Protein AF-A0A3R6X123-F1 (afdb_monomer_lite)

Structure (mmCIF, N/CA/C/O backbone):
data_AF-A0A3R6X123-F1
#
_entry.id   AF-A0A3R6X123-F1
#
loop_
_atom_site.group_PDB
_atom_site.id
_atom_site.type_symbol
_atom_site.label_atom_id
_atom_site.label_alt_id
_atom_site.label_comp_id
_atom_site.label_asym_id
_atom_site.label_entity_id
_atom_site.label_seq_id
_atom_site.pdbx_PDB_ins_code
_atom_site.Cartn_x
_atom_site.Cartn_y
_atom_site.Cartn_z
_atom_site.occupancy
_atom_site.B_iso_or_equiv
_atom_site.auth_seq_id
_atom_site.auth_comp_id
_atom_site.auth_asym_id
_atom_site.auth_atom_id
_atom_site.pdbx_PDB_model_num
ATOM 1 N N . VAL A 1 1 ? -10.903 -11.008 9.028 1.00 93.75 1 VAL A N 1
ATOM 2 C CA . VAL A 1 1 ? -9.514 -10.563 9.305 1.00 93.75 1 VAL A CA 1
ATOM 3 C C . VAL A 1 1 ? -9.595 -9.151 9.842 1.00 93.75 1 VAL A C 1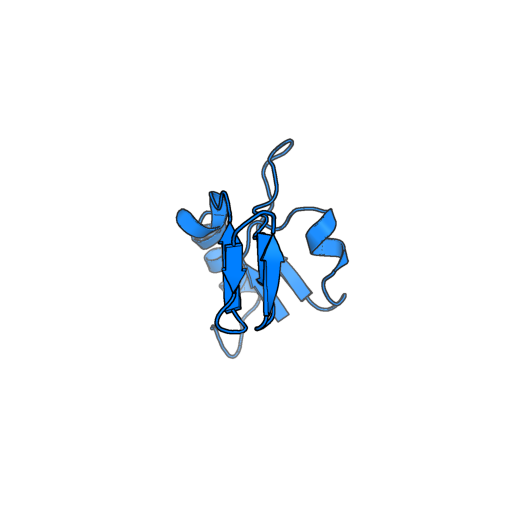
ATOM 5 O O . VAL A 1 1 ? -10.409 -8.402 9.311 1.00 93.75 1 VAL A O 1
ATOM 8 N N . LEU A 1 2 ? -8.824 -8.822 10.877 1.00 96.19 2 LEU A N 1
ATOM 9 C CA . LEU A 1 2 ? -8.666 -7.452 11.362 1.0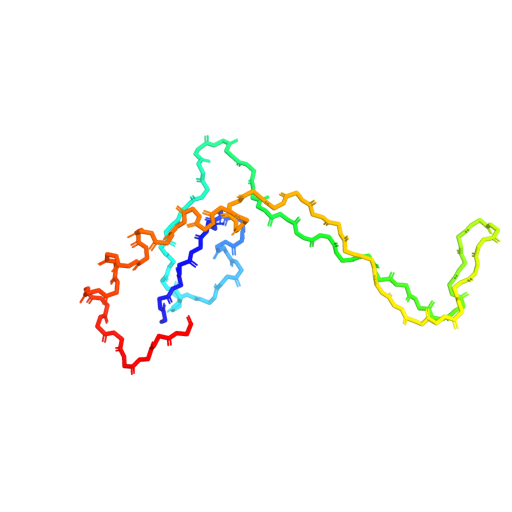0 96.19 2 LEU A CA 1
ATOM 10 C C . LEU A 1 2 ? -7.371 -6.878 10.783 1.00 96.19 2 LEU A C 1
ATOM 12 O O . LEU A 1 2 ? -6.339 -7.541 10.855 1.00 96.19 2 LEU A O 1
ATOM 16 N N . LEU A 1 3 ? -7.436 -5.687 10.200 1.00 95.88 3 LEU A N 1
ATOM 17 C CA . LEU A 1 3 ? -6.297 -4.966 9.639 1.00 95.88 3 LEU A CA 1
ATOM 18 C C . LEU A 1 3 ? -6.180 -3.611 10.340 1.00 95.88 3 LEU A C 1
ATOM 20 O O . LEU A 1 3 ? -7.122 -2.824 10.289 1.00 95.88 3 LEU A O 1
ATOM 24 N N . GLY A 1 4 ? -5.040 -3.345 10.973 1.00 94.38 4 GLY A N 1
ATOM 25 C CA . GLY A 1 4 ? -4.683 -2.010 11.448 1.00 94.38 4 GLY A CA 1
ATOM 26 C C . GLY A 1 4 ? -3.960 -1.241 10.350 1.00 94.38 4 GLY A C 1
ATOM 27 O O . GLY A 1 4 ? -2.957 -1.723 9.826 1.00 94.38 4 GLY A O 1
ATOM 28 N N . GLY A 1 5 ? -4.463 -0.067 9.983 1.00 93.50 5 GLY A N 1
ATOM 29 C CA . GLY A 1 5 ? -3.789 0.813 9.035 1.00 93.50 5 GLY A CA 1
ATOM 30 C C . GLY A 1 5 ? -4.558 2.103 8.780 1.00 93.50 5 GLY A C 1
ATOM 31 O O . GLY A 1 5 ? -5.785 2.142 8.874 1.00 93.50 5 GLY A O 1
ATOM 32 N N . ALA A 1 6 ? -3.831 3.164 8.428 1.00 92.81 6 ALA A N 1
ATOM 33 C CA . ALA A 1 6 ? -4.432 4.426 8.013 1.00 92.81 6 ALA A CA 1
ATOM 34 C C . ALA A 1 6 ? -4.942 4.281 6.576 1.00 92.81 6 ALA A C 1
ATOM 36 O O . ALA A 1 6 ? -4.227 4.516 5.606 1.00 92.81 6 ALA A O 1
ATOM 37 N N . VAL A 1 7 ? -6.180 3.813 6.448 1.00 90.88 7 VAL A N 1
ATOM 38 C CA . VAL A 1 7 ? -6.806 3.509 5.161 1.00 90.88 7 VAL A CA 1
ATOM 39 C C . VAL A 1 7 ? -7.904 4.532 4.906 1.00 90.88 7 VAL A C 1
ATOM 41 O O . VAL A 1 7 ? -8.856 4.631 5.686 1.00 90.88 7 VAL A O 1
ATOM 44 N N . GLY A 1 8 ? -7.785 5.287 3.816 1.00 88.50 8 GLY A N 1
ATOM 45 C CA . GLY A 1 8 ? -8.848 6.184 3.375 1.00 88.50 8 GLY A CA 1
ATOM 46 C C . GLY A 1 8 ? -9.941 5.453 2.586 1.00 88.50 8 GLY A C 1
ATOM 47 O O . GLY A 1 8 ? -9.953 4.226 2.452 1.00 88.50 8 GLY A O 1
ATOM 48 N N . THR A 1 9 ? -10.932 6.203 2.115 1.00 86.25 9 THR A N 1
ATOM 49 C CA . THR A 1 9 ? -12.147 5.642 1.510 1.00 86.25 9 THR A CA 1
ATOM 50 C C . THR A 1 9 ? -11.889 4.888 0.214 1.00 86.25 9 THR A C 1
ATOM 52 O O . THR A 1 9 ? -12.529 3.860 -0.021 1.00 86.25 9 THR A O 1
ATOM 55 N N . ASP A 1 10 ? -10.953 5.367 -0.603 1.00 86.56 10 ASP A N 1
ATOM 56 C CA . ASP A 1 10 ? -10.722 4.826 -1.941 1.00 86.56 10 ASP A CA 1
ATOM 57 C C . ASP A 1 10 ? -9.998 3.485 -1.828 1.00 86.56 10 ASP A C 1
ATOM 59 O O . ASP A 1 10 ? -10.430 2.481 -2.399 1.00 86.56 10 ASP A O 1
ATOM 63 N N . MET A 1 11 ? -8.962 3.427 -0.986 1.00 88.00 11 MET A N 1
ATOM 64 C CA . MET A 1 11 ? -8.261 2.183 -0.680 1.00 88.00 11 MET A CA 1
ATOM 65 C C . MET A 1 11 ? -9.170 1.162 0.016 1.00 88.00 11 MET A C 1
ATOM 67 O O . MET A 1 11 ? -9.103 -0.034 -0.279 1.00 88.00 11 MET A O 1
ATOM 71 N N . ARG A 1 12 ? -10.070 1.606 0.904 1.00 89.19 12 ARG A N 1
ATOM 72 C CA . ARG A 1 12 ? -10.988 0.707 1.625 1.00 89.19 12 ARG A CA 1
ATOM 73 C C . ARG A 1 12 ? -11.941 -0.029 0.682 1.00 89.19 12 ARG A C 1
ATOM 75 O O . ARG A 1 12 ? -12.283 -1.178 0.957 1.00 89.19 12 ARG A O 1
ATOM 82 N N . ALA A 1 13 ? -12.318 0.587 -0.440 1.00 90.38 13 ALA A N 1
ATOM 83 C CA . ALA A 1 13 ? -13.149 -0.037 -1.470 1.00 90.38 13 ALA A CA 1
ATOM 84 C C . ALA A 1 13 ? -12.437 -1.169 -2.237 1.00 90.38 13 ALA A C 1
ATOM 86 O O . ALA A 1 13 ? -13.103 -2.009 -2.841 1.00 90.38 13 ALA A O 1
ATOM 87 N N . LEU A 1 14 ? -11.101 -1.220 -2.203 1.00 92.50 14 LEU A N 1
ATOM 88 C CA . LEU A 1 14 ? -10.307 -2.274 -2.845 1.00 92.50 14 LEU A CA 1
ATOM 89 C C . LEU A 1 14 ? -10.192 -3.540 -1.985 1.00 92.50 14 LEU A C 1
ATOM 91 O O . LEU A 1 14 ? -9.791 -4.594 -2.485 1.00 92.50 14 LEU A O 1
ATOM 95 N N . PHE A 1 15 ? -10.529 -3.462 -0.696 1.00 93.75 15 PHE A N 1
ATOM 96 C CA . PHE A 1 15 ? -10.461 -4.611 0.196 1.00 93.75 15 PHE A CA 1
ATOM 97 C C . PHE A 1 15 ? -11.655 -5.551 0.049 1.00 93.75 15 PHE A C 1
ATOM 99 O O . PHE A 1 15 ? -12.780 -5.163 -0.261 1.00 93.75 15 PHE A O 1
ATOM 106 N N . HIS A 1 16 ? -11.410 -6.829 0.340 1.00 96.19 16 HIS A N 1
ATOM 107 C CA . HIS A 1 16 ? -12.472 -7.823 0.403 1.00 96.19 16 HIS A CA 1
ATOM 108 C C . HIS A 1 16 ? -13.466 -7.481 1.538 1.00 96.19 16 HIS A C 1
ATOM 110 O O . HIS A 1 16 ? -13.015 -7.138 2.632 1.00 96.19 16 HIS A O 1
ATOM 116 N N . PRO A 1 17 ? -14.791 -7.676 1.368 1.00 92.88 17 PRO A N 1
ATOM 117 C CA . PRO A 1 17 ? -15.804 -7.287 2.365 1.00 92.88 17 PRO A CA 1
ATOM 118 C C . PRO A 1 17 ? -15.628 -7.879 3.776 1.00 92.88 17 PRO A C 1
ATOM 120 O O . PRO A 1 17 ? -16.122 -7.331 4.755 1.00 92.88 17 PRO A O 1
ATOM 123 N N . ASN A 1 18 ? -14.916 -9.004 3.892 1.00 95.12 18 ASN A N 1
ATOM 124 C CA . ASN A 1 18 ? -14.623 -9.674 5.170 1.00 95.12 18 ASN A CA 1
ATOM 125 C C . ASN A 1 18 ? -13.386 -9.112 5.910 1.00 95.12 18 ASN A C 1
ATOM 127 O O . ASN A 1 18 ? -12.981 -9.661 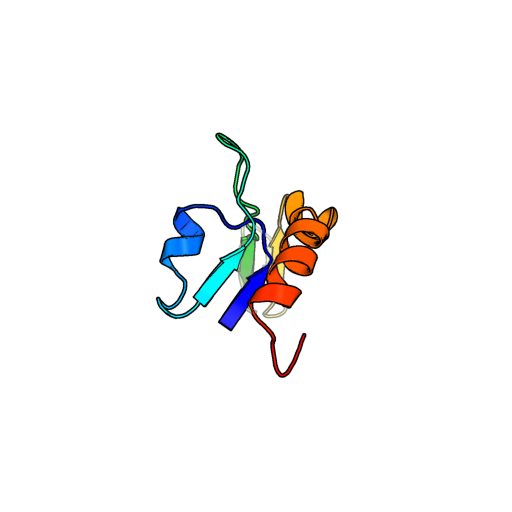6.946 1.00 95.12 18 ASN A O 1
ATOM 131 N N . VAL A 1 19 ? -12.739 -8.078 5.367 1.00 95.12 19 VAL A N 1
ATOM 132 C CA . VAL A 1 19 ? -11.638 -7.362 6.023 1.00 95.12 19 VAL A CA 1
ATOM 133 C C . VAL A 1 19 ? -12.228 -6.233 6.860 1.00 95.12 19 VAL A C 1
ATOM 135 O O . VAL A 1 19 ? -12.854 -5.313 6.342 1.00 95.12 19 VAL A O 1
ATOM 138 N N . GLN A 1 20 ? -12.027 -6.315 8.171 1.00 94.62 20 GLN A N 1
ATOM 139 C CA . GLN A 1 20 ? -12.379 -5.260 9.113 1.00 94.62 20 GLN A CA 1
ATOM 140 C C . GLN A 1 20 ? -11.151 -4.373 9.295 1.00 94.62 20 GLN A C 1
ATOM 142 O O . GLN A 1 20 ? -10.099 -4.869 9.690 1.00 94.62 20 GLN A O 1
ATOM 147 N N . VAL A 1 21 ? -11.276 -3.086 8.984 1.00 93.81 21 VAL A N 1
ATOM 148 C CA . VAL A 1 21 ? -10.169 -2.127 9.069 1.00 93.81 21 VAL A CA 1
ATOM 149 C C . VAL A 1 21 ? -10.351 -1.230 10.286 1.00 93.81 21 VAL A C 1
ATOM 151 O O . VAL A 1 21 ? -11.427 -0.647 10.462 1.00 93.81 21 VAL A O 1
ATOM 154 N N . VAL A 1 22 ? -9.292 -1.133 11.084 1.00 93.94 22 VAL A N 1
ATOM 155 C CA . VAL A 1 22 ? -9.127 -0.216 12.215 1.00 93.94 22 VAL A CA 1
ATOM 156 C C . VAL A 1 22 ? -8.116 0.847 11.811 1.00 93.94 22 VAL A C 1
ATOM 158 O O . VAL A 1 22 ? -7.123 0.524 11.160 1.00 93.94 22 VAL A O 1
ATOM 161 N N . GLY A 1 23 ? -8.389 2.089 12.197 1.00 89.12 23 GLY A N 1
ATOM 162 C CA . GLY A 1 23 ? -7.687 3.270 11.716 1.00 89.12 23 GLY A CA 1
ATOM 163 C C . GLY A 1 23 ? -8.397 3.937 10.543 1.00 89.12 23 GLY A C 1
ATOM 164 O O .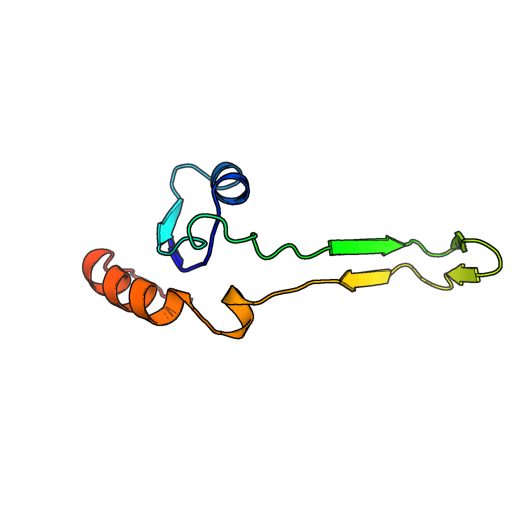 GLY A 1 23 ? -9.187 3.329 9.808 1.00 89.12 23 GLY A O 1
ATOM 165 N N . SER A 1 24 ? -8.121 5.224 10.392 1.00 85.12 24 SER A N 1
ATOM 166 C CA . SER A 1 24 ? -8.608 6.060 9.300 1.00 85.12 24 SER A CA 1
ATOM 167 C C . SER A 1 24 ? -7.590 7.145 8.993 1.00 85.12 24 SER A C 1
ATOM 169 O O . SER A 1 24 ? -6.857 7.589 9.872 1.00 85.12 24 SER A O 1
ATOM 171 N N . VAL A 1 25 ? -7.580 7.599 7.746 1.00 85.75 25 VAL A N 1
ATOM 172 C CA . VAL A 1 25 ? -6.932 8.867 7.397 1.00 85.75 25 VAL A CA 1
ATOM 173 C C . VAL A 1 25 ? -7.745 10.005 8.024 1.00 85.75 25 VAL A C 1
ATOM 175 O O . VAL A 1 25 ? -8.970 9.909 8.114 1.00 85.75 25 VAL A O 1
ATOM 178 N N . GLU A 1 26 ? -7.071 11.051 8.502 1.00 78.25 26 GLU A N 1
ATOM 179 C CA . GLU A 1 26 ? -7.731 12.226 9.088 1.00 78.25 26 GLU A CA 1
ATOM 180 C C . GLU A 1 26 ? -8.696 12.879 8.080 1.00 78.25 26 GLU A C 1
ATOM 182 O O . GLU A 1 26 ? -8.465 12.826 6.871 1.00 78.25 26 GLU A O 1
ATOM 187 N N . ASP A 1 27 ? -9.766 13.525 8.554 1.00 71.31 27 ASP A N 1
ATOM 188 C CA . ASP A 1 27 ? -10.717 14.220 7.678 1.00 71.31 27 ASP A CA 1
ATOM 189 C C . ASP A 1 27 ? -10.008 15.314 6.859 1.00 71.31 27 ASP A C 1
ATOM 191 O O . ASP A 1 27 ? -9.473 16.283 7.398 1.00 71.31 27 ASP A O 1
ATOM 195 N N . GLY A 1 28 ? -10.006 15.159 5.532 1.00 70.62 28 GLY A N 1
ATOM 196 C CA . GLY A 1 28 ? -9.270 16.036 4.612 1.00 70.62 28 GLY A CA 1
ATOM 197 C C . GLY A 1 28 ? -7.778 15.705 4.462 1.00 70.62 28 GLY A C 1
ATOM 198 O O . GLY A 1 28 ? -7.078 16.405 3.727 1.00 70.62 28 GLY A O 1
ATOM 199 N N . GLY A 1 29 ? -7.294 14.650 5.121 1.00 74.31 29 GLY A N 1
ATOM 200 C CA . GLY A 1 29 ? -5.961 14.083 4.942 1.00 74.31 29 GLY A CA 1
ATOM 201 C C . GLY A 1 29 ? -5.813 13.349 3.607 1.00 74.31 29 GLY A C 1
ATOM 202 O O . GLY A 1 29 ? -6.788 12.898 3.004 1.00 74.31 29 GLY A O 1
ATOM 203 N N . GLN A 1 30 ? -4.574 13.246 3.125 1.00 82.12 30 GLN A N 1
ATOM 204 C CA . GLN A 1 30 ? -4.244 12.477 1.924 1.00 82.12 30 GLN A CA 1
ATOM 205 C C . GLN A 1 30 ? -3.852 11.051 2.300 1.00 82.12 30 GLN A C 1
ATOM 207 O O . GLN A 1 30 ? -3.106 10.850 3.253 1.00 82.12 30 GLN A O 1
ATOM 212 N N . GLU A 1 31 ? -4.330 10.069 1.536 1.00 85.25 31 GLU A N 1
ATOM 213 C CA . GLU A 1 31 ? -3.879 8.683 1.670 1.00 85.25 31 GLU A CA 1
ATOM 214 C C . GLU A 1 31 ? -2.382 8.555 1.335 1.00 85.25 31 GLU A C 1
ATOM 216 O O . GLU A 1 31 ? -1.875 9.219 0.424 1.00 85.25 31 GLU A O 1
ATOM 221 N N . ASP A 1 32 ? -1.685 7.651 2.027 1.00 88.94 32 ASP A N 1
ATOM 222 C CA . ASP A 1 32 ? -0.299 7.314 1.701 1.00 88.94 32 ASP A CA 1
ATOM 223 C C . ASP A 1 32 ? -0.251 6.487 0.407 1.00 88.94 32 ASP A C 1
ATOM 225 O O . ASP A 1 32 ? -0.489 5.278 0.392 1.00 88.94 32 ASP A O 1
ATOM 229 N N . VAL A 1 33 ? 0.089 7.142 -0.703 1.00 90.25 33 VAL A N 1
ATOM 230 C CA . VAL A 1 33 ? 0.214 6.490 -2.013 1.00 90.25 33 VAL A CA 1
ATOM 231 C C . VAL A 1 33 ? 1.671 6.152 -2.315 1.00 90.25 33 VAL A C 1
ATOM 233 O O . VAL A 1 33 ? 2.563 7.003 -2.271 1.00 90.25 33 VAL A O 1
ATOM 236 N N . HIS A 1 34 ? 1.907 4.895 -2.697 1.00 94.31 34 HIS A N 1
ATOM 237 C CA . HIS A 1 34 ? 3.205 4.405 -3.158 1.00 94.31 34 HIS A CA 1
ATOM 238 C C . HIS A 1 34 ? 3.193 4.242 -4.671 1.00 94.31 34 HIS A C 1
ATOM 240 O O . HIS A 1 34 ? 2.567 3.331 -5.214 1.00 94.31 34 HIS A O 1
ATOM 246 N N . LEU A 1 35 ? 3.913 5.117 -5.363 1.00 95.88 35 LEU A N 1
ATOM 247 C CA . LEU A 1 35 ? 4.075 5.046 -6.806 1.00 95.88 35 LEU A CA 1
ATOM 248 C C . LEU A 1 35 ? 5.212 4.082 -7.141 1.00 95.88 35 LEU A C 1
ATOM 250 O O . LEU A 1 35 ? 6.361 4.283 -6.739 1.00 95.88 35 LEU A O 1
ATOM 254 N N . VAL A 1 36 ? 4.887 3.047 -7.913 1.00 97.75 36 VAL A N 1
ATOM 255 C CA . VAL A 1 36 ? 5.855 2.098 -8.467 1.00 97.75 36 VAL A CA 1
ATOM 256 C C . VAL A 1 36 ? 6.012 2.393 -9.951 1.00 97.75 36 VAL A C 1
ATOM 258 O O . VAL A 1 36 ? 5.119 2.124 -10.750 1.00 97.75 36 VAL A O 1
ATOM 261 N N . LEU A 1 37 ? 7.148 2.977 -10.317 1.00 96.88 37 LEU A N 1
ATOM 262 C CA . LEU A 1 37 ? 7.470 3.333 -11.691 1.00 96.88 37 LEU A CA 1
ATOM 263 C C . LEU A 1 37 ? 8.329 2.221 -12.283 1.00 96.88 37 LEU A C 1
ATOM 265 O O . LEU A 1 37 ? 9.537 2.153 -12.039 1.00 96.88 37 LEU A O 1
ATOM 269 N N . GLU A 1 38 ? 7.689 1.323 -13.019 1.00 97.94 38 GLU A N 1
ATOM 270 C CA . GLU A 1 38 ? 8.346 0.191 -13.664 1.00 97.94 38 GLU A CA 1
ATOM 271 C C . GLU A 1 38 ? 8.963 0.588 -15.007 1.00 97.94 38 GLU A C 1
ATOM 273 O O . GLU A 1 38 ? 8.433 1.426 -15.735 1.00 97.94 38 GLU A O 1
ATOM 278 N N . TYR A 1 39 ? 10.092 -0.033 -15.334 1.00 97.12 39 TYR A N 1
ATOM 279 C CA . TYR A 1 39 ? 10.733 0.077 -16.639 1.00 97.12 39 TYR A CA 1
ATOM 280 C C . TYR A 1 39 ? 11.389 -1.253 -17.008 1.00 97.12 39 TYR A C 1
ATOM 282 O O . TYR A 1 39 ? 12.003 -1.931 -16.178 1.00 97.12 39 TYR A O 1
ATOM 290 N N . ALA A 1 40 ? 11.272 -1.641 -18.271 1.00 98.31 40 ALA A N 1
ATOM 291 C CA . ALA A 1 40 ? 11.855 -2.857 -18.807 1.00 98.31 40 ALA A CA 1
ATOM 292 C C . ALA A 1 40 ? 13.315 -2.649 -19.243 1.00 98.31 40 ALA A C 1
ATOM 294 O O . ALA A 1 40 ? 13.841 -1.538 -19.338 1.00 98.31 40 ALA A O 1
ATOM 295 N N . LYS A 1 41 ? 14.006 -3.757 -19.525 1.00 98.06 41 LYS A N 1
ATOM 296 C CA . LYS A 1 41 ? 15.316 -3.705 -20.181 1.00 98.06 41 LYS A CA 1
ATOM 297 C C . LYS A 1 41 ? 15.136 -3.180 -21.605 1.00 98.06 41 LYS A C 1
ATOM 299 O O . LYS A 1 41 ? 14.379 -3.764 -22.370 1.00 98.06 41 LYS A O 1
ATOM 304 N N . GLY A 1 42 ? 15.908 -2.165 -21.974 1.00 98.00 42 GLY A N 1
ATOM 305 C CA . GLY A 1 42 ? 15.872 -1.556 -23.301 1.00 98.00 42 GLY A CA 1
ATOM 306 C C . GLY A 1 42 ? 14.880 -0.403 -23.440 1.00 98.00 42 GLY A C 1
ATOM 307 O O . GLY A 1 42 ? 14.921 0.264 -24.470 1.00 98.00 42 GLY A O 1
ATOM 308 N N . ASP A 1 43 ? 14.057 -0.122 -22.424 1.00 97.81 43 ASP A N 1
ATOM 309 C CA . ASP A 1 43 ? 13.200 1.066 -22.429 1.00 97.81 43 ASP A CA 1
ATOM 310 C C . ASP A 1 43 ? 14.054 2.328 -22.523 1.00 97.81 43 ASP A C 1
ATOM 312 O O . ASP A 1 43 ? 15.087 2.446 -21.854 1.00 97.81 43 ASP A O 1
ATOM 316 N N . ALA A 1 44 ? 13.614 3.262 -23.364 1.00 96.56 44 ALA A N 1
ATOM 317 C CA . ALA A 1 44 ? 14.331 4.490 -23.655 1.00 96.56 44 ALA A CA 1
ATOM 318 C C . ALA A 1 44 ? 13.485 5.717 -23.305 1.00 96.56 44 ALA A C 1
ATOM 320 O O . ALA A 1 44 ? 12.337 5.834 -23.731 1.00 96.56 44 ALA A O 1
ATOM 321 N N . VAL A 1 45 ? 14.075 6.655 -22.564 1.00 94.44 45 VAL A N 1
ATOM 322 C CA . VAL A 1 45 ? 13.500 7.977 -22.289 1.00 94.44 45 VAL A CA 1
ATOM 323 C C . VAL A 1 45 ? 14.569 9.016 -22.599 1.00 94.44 45 VAL A C 1
ATOM 325 O O . VAL A 1 45 ? 15.628 9.042 -21.971 1.00 94.44 45 VAL A O 1
ATOM 328 N N . ASN A 1 46 ? 14.302 9.880 -23.580 1.00 94.44 46 ASN A N 1
ATOM 329 C CA . ASN A 1 46 ? 15.282 10.815 -24.138 1.00 94.44 46 ASN A CA 1
ATOM 330 C C . ASN A 1 46 ? 16.571 10.093 -24.581 1.00 94.44 46 ASN A C 1
ATOM 332 O O . ASN A 1 46 ? 16.537 9.236 -25.458 1.00 94.44 46 ASN A O 1
ATOM 336 N N . ASN A 1 47 ? 17.712 10.445 -23.987 1.00 95.50 47 ASN A N 1
ATOM 337 C CA . ASN A 1 47 ? 19.026 9.866 -24.261 1.00 95.50 47 ASN A CA 1
ATOM 338 C C . ASN A 1 47 ? 19.421 8.749 -23.275 1.00 95.50 47 ASN A C 1
ATOM 340 O O . ASN A 1 47 ? 20.582 8.340 -23.256 1.00 95.50 47 ASN A O 1
ATOM 344 N N . LEU A 1 48 ? 18.489 8.272 -22.445 1.00 96.19 48 LEU A N 1
ATOM 345 C CA . LEU A 1 48 ? 18.719 7.210 -21.469 1.00 96.19 48 LEU A CA 1
ATOM 346 C C . LEU A 1 48 ? 18.059 5.918 -21.939 1.00 96.19 48 LEU A C 1
ATOM 348 O O . LEU A 1 48 ? 16.902 5.932 -22.346 1.00 96.19 48 LEU A O 1
ATOM 352 N N . VAL A 1 49 ? 18.784 4.804 -21.839 1.00 97.75 49 VAL A N 1
ATOM 353 C CA . VAL A 1 49 ? 18.278 3.457 -22.134 1.00 97.75 49 VAL A CA 1
ATOM 354 C C . VAL A 1 49 ? 18.529 2.570 -20.925 1.00 97.75 49 VAL A C 1
ATOM 356 O O . VAL A 1 49 ? 19.653 2.509 -20.420 1.00 97.75 49 VAL A O 1
ATOM 359 N N . SER A 1 50 ? 17.501 1.872 -20.453 1.00 97.69 50 SER A N 1
ATOM 360 C CA . SER A 1 50 ? 17.642 1.023 -19.277 1.00 97.69 50 SER A CA 1
ATOM 361 C C . SER A 1 50 ? 18.416 -0.266 -19.598 1.00 97.69 50 SER A C 1
ATOM 363 O O . SER A 1 50 ? 18.010 -1.029 -20.480 1.00 97.69 50 SER A O 1
ATOM 365 N N . PRO A 1 51 ? 19.488 -0.605 -18.857 1.00 97.38 51 PRO A N 1
ATOM 366 C CA . PRO A 1 51 ? 20.242 -1.836 -19.093 1.00 97.38 51 PRO A CA 1
ATOM 367 C C . PRO A 1 51 ? 19.542 -3.094 -18.546 1.00 97.38 51 PRO A C 1
ATOM 369 O O . PRO A 1 51 ? 19.958 -4.215 -18.857 1.00 97.38 51 PRO A O 1
ATOM 372 N N . ARG A 1 52 ? 18.498 -2.935 -17.719 1.00 97.94 52 ARG A N 1
ATOM 373 C CA . ARG A 1 52 ? 17.771 -4.026 -17.047 1.00 97.94 52 ARG A CA 1
ATOM 374 C C . ARG A 1 52 ? 16.326 -3.642 -16.740 1.00 97.94 52 ARG A C 1
ATOM 376 O O . ARG A 1 52 ? 16.025 -2.467 -16.582 1.00 97.94 52 ARG A O 1
ATOM 383 N N . ALA A 1 53 ? 15.460 -4.636 -16.582 1.00 98.31 53 ALA A N 1
ATOM 384 C CA . ALA A 1 53 ? 14.141 -4.396 -16.015 1.00 98.31 53 ALA A CA 1
ATOM 385 C C . ALA A 1 53 ? 14.279 -4.111 -14.514 1.00 98.31 53 ALA A C 1
ATOM 387 O O . ALA A 1 53 ? 14.987 -4.844 -13.817 1.00 98.31 53 ALA A O 1
ATOM 388 N N . ASN A 1 54 ? 13.668 -3.031 -14.034 1.00 98.06 54 ASN A N 1
ATOM 389 C CA . ASN A 1 54 ? 13.643 -2.670 -12.621 1.00 98.06 54 ASN A CA 1
ATOM 390 C C . ASN A 1 54 ? 12.504 -1.665 -12.353 1.00 98.06 54 ASN A C 1
ATOM 392 O O . ASN A 1 54 ? 11.726 -1.343 -13.247 1.00 98.06 54 ASN A O 1
ATOM 396 N N . ARG A 1 55 ? 12.394 -1.180 -11.116 1.00 97.88 55 ARG A N 1
ATOM 397 C CA . ARG A 1 55 ? 11.385 -0.195 -10.716 1.00 97.88 55 ARG A CA 1
ATOM 398 C C . ARG A 1 55 ? 11.954 0.863 -9.782 1.00 97.88 55 ARG A C 1
ATOM 400 O O . ARG A 1 55 ? 12.911 0.604 -9.050 1.00 97.88 55 ARG A O 1
ATOM 407 N N . TYR A 1 56 ? 11.363 2.049 -9.823 1.00 97.00 56 TYR A N 1
ATOM 408 C CA . TYR A 1 56 ? 11.626 3.141 -8.894 1.00 97.00 56 TYR A CA 1
ATOM 409 C C . TYR A 1 56 ? 10.406 3.354 -7.999 1.00 97.00 56 TYR A C 1
ATOM 411 O O . TYR A 1 56 ? 9.281 3.407 -8.490 1.00 97.00 56 TYR A O 1
ATOM 419 N N . TYR A 1 57 ? 10.638 3.460 -6.695 1.00 97.19 57 TYR A N 1
ATOM 420 C CA . TYR A 1 57 ? 9.594 3.714 -5.709 1.00 97.19 57 TYR A CA 1
ATOM 421 C C . TYR A 1 57 ? 9.619 5.185 -5.306 1.00 97.19 57 TYR A C 1
ATOM 423 O O . TYR A 1 57 ? 10.672 5.699 -4.928 1.00 97.19 57 TYR A O 1
ATOM 431 N N . LEU A 1 58 ? 8.461 5.837 -5.363 1.00 96.25 58 LEU A N 1
ATOM 432 C CA . LEU A 1 58 ? 8.254 7.200 -4.887 1.00 96.25 58 LEU A CA 1
ATOM 433 C C . LEU A 1 58 ? 7.024 7.230 -3.984 1.00 96.25 58 LEU A C 1
ATOM 435 O O . LEU A 1 58 ? 5.954 6.776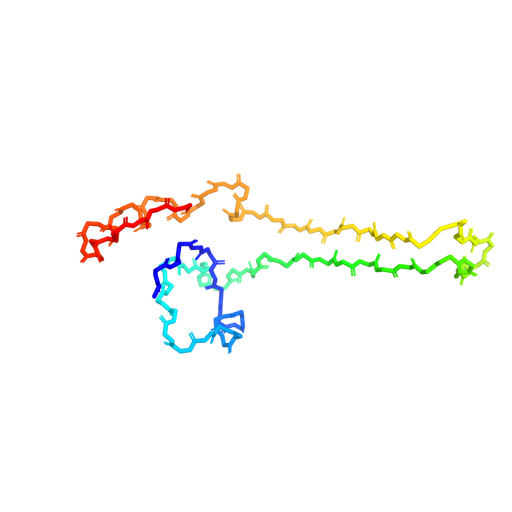 -4.380 1.00 96.25 58 LEU A O 1
ATOM 439 N N . ASN A 1 59 ? 7.167 7.778 -2.785 1.00 94.56 59 ASN A N 1
ATOM 440 C CA . ASN A 1 59 ? 6.064 7.945 -1.850 1.00 94.56 59 ASN A CA 1
ATOM 441 C C . ASN A 1 59 ? 6.267 9.197 -0.990 1.00 94.56 59 ASN A C 1
ATOM 443 O O . ASN A 1 59 ? 7.366 9.751 -0.901 1.00 94.56 59 ASN A O 1
ATOM 447 N N . HIS A 1 60 ? 5.176 9.633 -0.373 1.00 92.19 60 HIS A N 1
ATOM 448 C CA . HIS A 1 60 ? 5.173 10.520 0.780 1.00 92.19 60 HIS A CA 1
ATOM 449 C C . HIS A 1 60 ? 4.357 9.801 1.853 1.00 92.19 60 HIS A C 1
ATOM 451 O O . HIS A 1 60 ? 3.160 10.020 1.959 1.00 92.19 60 HIS A O 1
ATOM 457 N N . ASP A 1 61 ? 4.995 8.855 2.541 1.00 91.12 61 ASP A N 1
ATOM 458 C CA . ASP A 1 61 ? 4.336 7.978 3.510 1.00 91.12 61 ASP A CA 1
ATOM 459 C C . ASP A 1 61 ? 4.479 8.559 4.923 1.00 91.12 61 ASP A C 1
ATOM 461 O O . ASP A 1 61 ? 5.566 8.531 5.509 1.00 91.12 61 ASP A O 1
ATOM 465 N N . VAL A 1 62 ? 3.403 9.150 5.443 1.00 91.25 62 VAL A N 1
ATOM 466 C CA . VAL A 1 62 ? 3.393 9.814 6.753 1.00 91.25 62 VAL A CA 1
ATOM 467 C C . VAL A 1 62 ? 2.822 8.900 7.828 1.00 91.25 62 VAL A C 1
ATOM 469 O O . VAL A 1 62 ? 3.377 8.842 8.933 1.00 91.25 62 VAL A O 1
ATOM 472 N N . TYR A 1 63 ? 1.723 8.205 7.540 1.00 91.94 63 TYR A N 1
ATOM 473 C CA . TYR A 1 63 ? 0.984 7.447 8.542 1.00 91.94 63 TYR A CA 1
ATOM 474 C C . TYR A 1 63 ? 1.680 6.133 8.884 1.00 91.94 63 TYR A C 1
ATOM 476 O O . TYR A 1 63 ? 1.778 5.815 10.078 1.00 91.94 63 TYR A O 1
ATOM 484 N N . ASN A 1 64 ? 2.212 5.401 7.893 1.00 90.88 64 ASN A N 1
ATOM 485 C CA . ASN A 1 64 ? 2.942 4.160 8.176 1.00 90.88 64 ASN A CA 1
ATOM 486 C C . ASN A 1 64 ? 4.304 4.462 8.800 1.00 90.88 64 ASN A C 1
ATOM 488 O O . ASN A 1 64 ? 4.706 3.780 9.742 1.00 90.88 64 ASN A O 1
ATOM 492 N N . ALA A 1 65 ? 4.986 5.525 8.354 1.00 92.06 65 ALA A N 1
ATOM 493 C CA . ALA A 1 65 ? 6.264 5.948 8.938 1.00 92.06 65 ALA A CA 1
ATOM 494 C C . ALA A 1 65 ? 6.170 6.273 10.440 1.00 92.06 65 ALA A C 1
ATOM 496 O O . ALA A 1 65 ? 7.156 6.142 11.167 1.00 92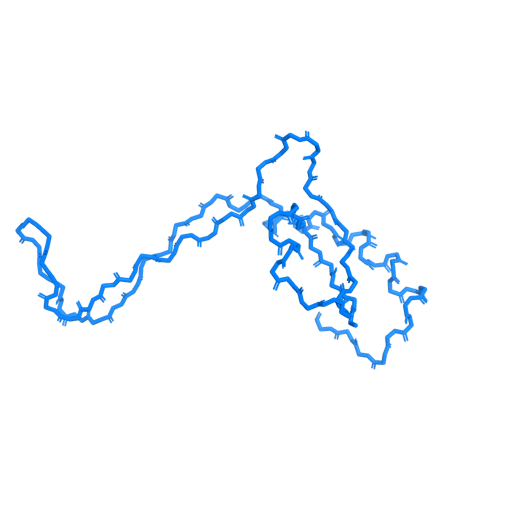.06 65 ALA A O 1
ATOM 497 N N . ARG A 1 66 ? 4.991 6.697 10.909 1.00 92.94 66 ARG A N 1
ATOM 498 C CA . ARG A 1 66 ? 4.724 7.033 12.315 1.00 92.94 66 ARG A CA 1
ATOM 499 C C . ARG A 1 66 ? 4.012 5.933 13.094 1.00 92.94 66 ARG A C 1
ATOM 501 O O . ARG A 1 66 ? 3.773 6.134 14.278 1.00 92.94 66 ARG A O 1
ATOM 508 N N . LEU A 1 67 ? 3.665 4.813 12.452 1.00 92.81 67 LEU A N 1
ATOM 509 C CA . LEU A 1 67 ? 2.826 3.761 13.040 1.00 92.81 67 LEU A CA 1
ATOM 510 C C . LEU A 1 67 ? 1.541 4.324 13.671 1.00 92.81 67 LEU A C 1
ATOM 512 O O . LEU A 1 67 ? 1.107 3.874 14.722 1.00 92.81 67 LEU A O 1
ATOM 516 N N . SER A 1 68 ? 0.938 5.317 13.017 1.00 92.06 68 SER A N 1
ATOM 517 C CA . SER A 1 68 ? -0.134 6.159 13.581 1.00 92.06 68 SER A CA 1
ATOM 518 C C . SER A 1 68 ? -1.390 5.424 14.073 1.00 92.06 68 SER A C 1
ATOM 520 O O . SER A 1 68 ? -2.156 5.997 14.835 1.00 92.06 68 SER A O 1
ATOM 522 N N . VAL A 1 69 ? -1.599 4.175 13.650 1.00 94.31 69 VAL A N 1
ATOM 523 C CA . VAL A 1 69 ? -2.773 3.348 13.988 1.00 94.31 69 VAL A CA 1
ATOM 524 C C . VAL A 1 69 ? -2.439 2.262 15.022 1.00 94.31 69 VAL A C 1
ATOM 526 O O . VAL A 1 69 ? -3.293 1.458 15.391 1.00 94.31 69 VAL A O 1
ATOM 529 N N . LEU A 1 70 ? -1.197 2.203 15.511 1.00 95.19 70 LEU A N 1
ATOM 530 C CA . LEU A 1 70 ? -0.735 1.117 16.376 1.00 95.19 70 LEU A CA 1
ATOM 531 C C . LEU A 1 70 ? -1.571 0.992 17.657 1.00 95.19 70 LEU A C 1
ATOM 533 O O . LEU A 1 70 ? -1.996 -0.108 18.003 1.00 95.19 70 LEU A O 1
ATOM 537 N N . GLU A 1 71 ? -1.843 2.104 18.335 1.00 95.12 71 GLU A N 1
ATOM 538 C CA . GLU A 1 71 ? -2.593 2.122 19.591 1.00 95.12 71 GLU A CA 1
ATOM 539 C C . GLU A 1 71 ? -4.060 1.714 19.400 1.00 95.12 71 GLU A C 1
ATOM 541 O O . GLU A 1 71 ? -4.627 0.989 20.219 1.00 95.12 71 GLU A O 1
ATOM 546 N N . GLU A 1 72 ? -4.685 2.157 18.310 1.00 94.88 72 GLU A N 1
ATOM 547 C CA . GLU A 1 72 ? -6.068 1.810 17.968 1.00 94.88 72 GLU A CA 1
ATOM 548 C C . GLU A 1 72 ? -6.182 0.330 17.594 1.00 94.88 72 GLU A C 1
ATOM 550 O O . GLU A 1 72 ? -7.129 -0.357 17.992 1.00 94.88 72 GLU A O 1
ATOM 555 N N . PHE A 1 73 ? -5.193 -0.179 16.855 1.00 96.12 73 PHE A N 1
ATOM 556 C CA . PHE A 1 73 ? -5.111 -1.587 16.501 1.00 96.12 73 PHE A CA 1
ATOM 557 C C . PHE A 1 73 ? -4.947 -2.465 17.745 1.00 96.12 73 PHE A C 1
ATOM 559 O O . PHE A 1 73 ? -5.709 -3.419 17.897 1.00 96.12 73 PHE A O 1
ATOM 566 N N . ASP A 1 74 ? -4.040 -2.115 18.663 1.00 96.00 74 ASP A N 1
ATOM 567 C CA . ASP A 1 74 ? -3.820 -2.843 19.922 1.00 96.00 74 ASP A CA 1
ATOM 568 C C . ASP A 1 74 ? -5.107 -2.963 20.756 1.00 96.00 74 ASP A C 1
ATOM 570 O O . ASP A 1 74 ? -5.500 -4.055 21.180 1.00 96.00 74 ASP A O 1
ATOM 574 N N . GLN A 1 75 ? -5.852 -1.863 20.893 1.00 95.88 75 GLN A N 1
ATOM 575 C CA . GLN A 1 75 ? -7.142 -1.866 21.590 1.00 95.88 75 GLN A CA 1
ATOM 576 C C . GLN A 1 75 ? -8.160 -2.800 20.918 1.00 95.88 75 GLN A C 1
ATOM 578 O O . GLN A 1 75 ? -8.896 -3.530 21.595 1.00 95.88 75 GLN A O 1
ATOM 583 N N . ALA A 1 76 ? -8.194 -2.819 19.585 1.00 96.25 76 ALA A N 1
ATOM 584 C CA . ALA A 1 76 ? -9.115 -3.657 18.828 1.00 96.25 76 ALA A CA 1
ATOM 585 C C . ALA A 1 76 ? -8.791 -5.160 18.928 1.00 96.25 76 ALA A C 1
ATOM 587 O O . ALA A 1 76 ? -9.716 -5.981 18.882 1.00 96.25 76 ALA A O 1
ATOM 588 N N . LEU A 1 77 ? -7.521 -5.541 19.127 1.00 96.75 77 LEU A N 1
ATOM 589 C CA . LEU A 1 77 ? -7.107 -6.947 19.247 1.00 96.75 77 LEU A CA 1
ATOM 590 C C . LEU A 1 77 ? -7.807 -7.668 20.403 1.00 96.75 77 LEU A C 1
ATOM 592 O O . LEU A 1 77 ? -8.196 -8.826 20.246 1.00 96.75 77 LEU A O 1
ATOM 596 N N . THR A 1 78 ? -8.028 -6.988 21.532 1.00 94.94 78 THR A N 1
ATOM 597 C CA . THR A 1 78 ? -8.698 -7.583 22.703 1.00 94.94 78 THR A CA 1
ATOM 598 C C . THR A 1 78 ? -10.115 -8.050 22.364 1.00 94.94 78 THR A C 1
ATOM 600 O O . THR A 1 78 ? -10.504 -9.165 22.705 1.00 94.94 78 THR A O 1
ATOM 603 N N . THR A 1 79 ? -10.883 -7.220 21.652 1.00 95.94 79 THR A N 1
ATOM 604 C CA . THR A 1 79 ? -12.259 -7.559 21.247 1.00 95.94 79 THR A CA 1
ATOM 605 C C . THR A 1 79 ? -12.271 -8.581 20.115 1.00 95.94 79 THR A C 1
ATOM 607 O O . THR A 1 79 ? -13.119 -9.470 20.082 1.00 95.94 79 THR A O 1
ATOM 610 N N . PHE A 1 80 ? -11.326 -8.464 19.182 1.00 97.19 80 PHE A N 1
ATOM 611 C CA . PHE A 1 80 ? -11.233 -9.359 18.035 1.00 97.19 80 PHE A CA 1
ATOM 612 C C . PHE A 1 80 ? -10.772 -10.777 18.416 1.00 97.19 80 PHE A C 1
ATOM 614 O O . PHE A 1 80 ? -11.132 -11.729 17.726 1.00 97.19 80 PHE A O 1
ATOM 621 N N . ASN A 1 81 ? -10.019 -10.923 19.516 1.00 97.06 81 ASN A N 1
ATOM 622 C CA . ASN A 1 81 ? -9.502 -12.184 20.062 1.00 97.06 81 ASN A CA 1
ATOM 623 C C . ASN A 1 81 ? -8.871 -13.104 18.991 1.00 97.06 81 ASN A C 1
ATOM 625 O O . ASN A 1 81 ? -9.344 -14.225 18.760 1.00 97.06 81 ASN A O 1
ATOM 629 N N . PRO A 1 82 ? -7.831 -12.631 18.281 1.00 96.81 82 PRO A N 1
ATOM 630 C CA . PRO A 1 82 ? -7.249 -13.372 17.174 1.00 96.81 82 PRO A CA 1
ATOM 631 C C . PRO A 1 82 ? -6.495 -14.616 17.647 1.00 96.81 82 PRO A C 1
ATOM 633 O O . PRO A 1 82 ? -5.814 -14.613 18.668 1.00 96.81 82 PRO A O 1
ATOM 636 N N . ASN A 1 83 ? -6.513 -15.666 16.826 1.00 97.75 83 ASN A N 1
ATOM 637 C CA . ASN A 1 83 ? -5.644 -16.828 17.034 1.00 97.75 83 ASN A CA 1
ATOM 638 C C . ASN A 1 83 ? -4.188 -16.577 16.593 1.00 97.75 83 ASN A C 1
ATOM 640 O O . ASN A 1 83 ? -3.315 -17.385 16.900 1.00 97.75 83 ASN A O 1
ATOM 644 N N . MET A 1 84 ? -3.935 -15.497 15.845 1.00 97.06 84 MET A N 1
ATOM 645 C CA . MET A 1 84 ? -2.625 -15.123 15.310 1.00 97.06 84 MET A CA 1
ATOM 646 C C . MET A 1 84 ? -2.558 -13.611 15.071 1.00 97.06 84 MET A C 1
ATOM 648 O O . MET A 1 84 ? -3.505 -13.036 14.534 1.00 97.06 84 MET A O 1
ATOM 652 N N . VAL A 1 85 ? -1.428 -13.000 15.427 1.00 94.88 85 VAL A N 1
ATOM 653 C CA . VAL A 1 85 ? -1.085 -11.604 15.117 1.00 94.88 85 VAL A CA 1
ATOM 654 C C . VAL A 1 85 ? 0.191 -11.617 14.276 1.00 94.88 85 VAL A C 1
ATOM 656 O O . VAL A 1 85 ? 1.112 -12.378 14.585 1.00 94.88 85 VAL A O 1
ATOM 659 N N . LEU A 1 86 ? 0.200 -10.834 13.198 1.00 83.31 86 LEU A N 1
ATOM 660 C CA . LEU A 1 86 ? 1.287 -10.695 12.225 1.00 83.31 86 LEU A CA 1
ATOM 661 C C . LEU A 1 86 ? 1.669 -9.224 12.094 1.00 83.31 86 LEU A C 1
ATOM 663 O O . LEU A 1 86 ? 0.736 -8.393 12.166 1.00 83.31 86 LEU A O 1
#

InterPro domains:
  IPR007666 ADP-specific phosphofructokinase/glucokinase [PF04587] (1-85)
  IPR007666 ADP-specific phosphofructokinase/glucokinase [PS51255] (1-86)
  IPR007666 ADP-specific phosphofructokinase/glucokinase [PTHR21208] (1-86)
  IPR029056 Ribokinase-like [G3DSA:3.40.1190.20] (5-86)
  IPR029056 Ribokinase-like [SSF53613] (1-85)

Sequence (86 aa):
VLLGGAVGTDMRALFHPNVQVVGSVEDGGQEDVHLVLEYAKGDAVNNLVSPRANRYYLNHDVYNARLSVLEEFDQALTTFNPNMVL

Radius of gyration: 18.07 Å; chains: 1; bounding box: 36×33×47 Å

Foldseek 3Di:
DEAEDADEDVRVVVDDPPYHYFHYAPDVHDDWDKDKAWDAQQDDDDPDGHNGTDIDIDTDDDCVVVVVRVVRSVVVCVVVVDPDDD

pLDDT: mean 92.99, std 5.69, range [70.62, 98.31]

Organism: Aphanomyces astaci (NCBI:txid112090)

Secondary structure (DSSP, 8-state):
-EEES---HHHHTTS-TT-EEE--PPTTPPP--EEEEEE-TT-EETTEE-SS-EEEEEE---TTTTTTTHHHHHHHHHHH--S---